Protein AF-A0AA36NZB8-F1 (afdb_monomer)

Radius of gyration: 14.43 Å; Cα contacts (8 Å, |Δi|>4): 149; chains: 1; bounding box: 43×30×37 Å

Mean predicted aligned error: 7.56 Å

Secondary structure (DSSP, 8-state):
-HHHHHHHHHHHHHHHHHHHHHHHHHHTTGGGSTT-S-GGG-EEEEEEEEEEE-TTS-EEEEEEEEEE-TT--EEEEEEEEE-TTS-EEEEEEEE---

Structure (mmCIF, N/CA/C/O backbone):
data_AF-A0AA36NZB8-F1
#
_entry.id   AF-A0AA36NZB8-F1
#
loop_
_atom_site.group_PDB
_atom_site.id
_atom_site.type_symbol
_atom_site.label_atom_id
_atom_site.label_alt_id
_atom_site.label_comp_id
_atom_site.label_asym_id
_atom_site.label_entity_id
_atom_site.label_seq_id
_atom_site.pdbx_PDB_ins_code
_atom_site.Cartn_x
_atom_site.Cartn_y
_atom_site.Cartn_z
_atom_site.occupancy
_atom_site.B_iso_o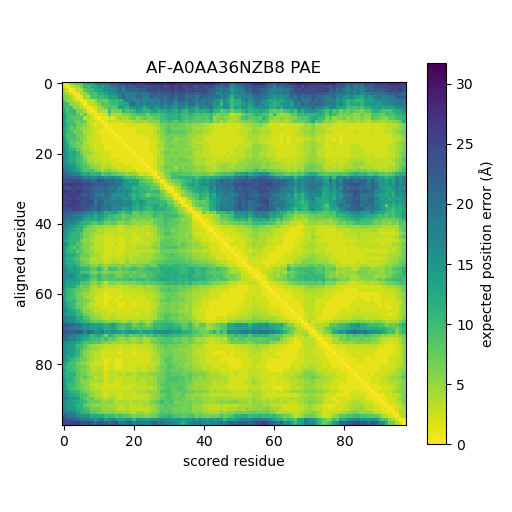r_equiv
_atom_site.auth_seq_id
_atom_site.auth_comp_id
_atom_site.auth_asym_id
_atom_site.auth_atom_id
_atom_site.pdbx_PDB_model_num
ATOM 1 N N . MET A 1 1 ? 20.894 -15.618 -4.833 1.00 48.56 1 MET A N 1
ATOM 2 C CA . MET A 1 1 ? 21.101 -14.173 -4.579 1.00 48.56 1 MET A CA 1
ATOM 3 C C . MET A 1 1 ? 19.887 -13.321 -4.969 1.00 48.56 1 MET A C 1
ATOM 5 O O . MET A 1 1 ? 19.657 -12.341 -4.288 1.00 48.56 1 MET A O 1
ATOM 9 N N . HIS A 1 2 ? 19.066 -13.727 -5.954 1.00 46.34 2 HIS A N 1
ATOM 10 C CA . HIS A 1 2 ? 17.844 -13.006 -6.368 1.00 46.34 2 HIS A CA 1
ATOM 11 C C . HIS A 1 2 ? 16.715 -12.910 -5.321 1.00 46.34 2 HIS A C 1
ATOM 13 O O . HIS A 1 2 ? 16.080 -11.868 -5.236 1.00 46.34 2 HIS A O 1
ATOM 19 N N . ALA A 1 3 ? 16.481 -13.948 -4.506 1.00 50.56 3 ALA A N 1
ATOM 20 C CA . ALA A 1 3 ? 15.384 -13.943 -3.525 1.00 50.56 3 ALA A CA 1
ATOM 21 C C . ALA A 1 3 ? 15.527 -12.826 -2.469 1.00 50.56 3 ALA A C 1
ATOM 23 O O . ALA A 1 3 ? 14.612 -12.041 -2.276 1.00 50.56 3 ALA A O 1
ATOM 24 N N . LYS A 1 4 ? 16.732 -12.658 -1.897 1.00 51.16 4 LYS A N 1
ATOM 25 C CA . LYS A 1 4 ? 17.021 -11.596 -0.913 1.00 51.16 4 LYS A CA 1
ATOM 26 C C . LYS A 1 4 ? 16.823 -10.175 -1.452 1.00 51.16 4 LYS A C 1
ATOM 28 O O . LYS A 1 4 ? 16.545 -9.269 -0.676 1.00 51.16 4 LYS A O 1
ATOM 33 N N . THR A 1 5 ? 17.026 -9.962 -2.753 1.00 58.62 5 THR A N 1
ATOM 34 C CA . THR A 1 5 ? 16.857 -8.642 -3.374 1.00 58.62 5 THR A CA 1
ATOM 35 C C . THR A 1 5 ? 15.378 -8.316 -3.560 1.00 58.62 5 THR A C 1
ATOM 37 O O . THR A 1 5 ? 14.976 -7.205 -3.242 1.00 58.62 5 THR A O 1
ATOM 40 N N . LEU A 1 6 ? 14.571 -9.293 -3.989 1.00 58.75 6 LEU A N 1
ATOM 41 C CA . LEU A 1 6 ? 13.112 -9.167 -4.099 1.00 58.75 6 LEU A CA 1
ATOM 42 C C . LEU A 1 6 ? 12.446 -8.943 -2.735 1.00 58.75 6 LEU A C 1
ATOM 44 O O . LEU A 1 6 ? 11.612 -8.050 -2.613 1.00 58.75 6 LEU A O 1
ATOM 48 N N . ASP A 1 7 ? 12.871 -9.682 -1.706 1.00 61.75 7 ASP A N 1
ATOM 49 C CA . ASP A 1 7 ? 12.339 -9.538 -0.344 1.00 61.75 7 ASP A CA 1
ATOM 50 C C . ASP A 1 7 ? 12.588 -8.126 0.221 1.00 61.75 7 ASP A C 1
ATOM 52 O O . ASP A 1 7 ? 11.693 -7.513 0.803 1.00 61.75 7 ASP A O 1
ATOM 56 N N . ASN A 1 8 ? 13.782 -7.564 -0.007 1.00 67.69 8 ASN A N 1
ATOM 57 C CA . ASN A 1 8 ? 14.105 -6.194 0.406 1.00 67.69 8 ASN A CA 1
ATOM 58 C C . ASN A 1 8 ? 13.307 -5.138 -0.375 1.00 67.69 8 ASN A C 1
ATOM 60 O O . ASN A 1 8 ? 12.915 -4.118 0.193 1.00 67.69 8 ASN A O 1
ATOM 64 N N . SER A 1 9 ? 13.065 -5.365 -1.668 1.00 69.44 9 SER A N 1
ATOM 65 C CA . SER A 1 9 ? 12.265 -4.463 -2.499 1.00 69.44 9 SER A CA 1
ATOM 66 C C . SER A 1 9 ? 10.809 -4.405 -2.042 1.00 69.44 9 SER A C 1
ATOM 68 O O . SER A 1 9 ? 10.236 -3.321 -1.957 1.00 69.44 9 SER A O 1
ATOM 70 N N . TYR A 1 10 ? 10.220 -5.549 -1.694 1.00 78.12 10 TYR A N 1
ATOM 71 C CA . TYR A 1 10 ? 8.845 -5.621 -1.198 1.00 78.12 10 TYR A CA 1
ATOM 72 C C . TYR A 1 10 ? 8.682 -4.963 0.169 1.00 78.12 10 TYR A C 1
ATOM 74 O O . TYR A 1 10 ? 7.732 -4.206 0.359 1.00 78.12 10 TYR A O 1
ATOM 82 N N . LEU A 1 11 ? 9.654 -5.140 1.068 1.00 78.31 11 LEU A N 1
ATOM 83 C CA . LEU A 1 11 ? 9.663 -4.443 2.355 1.00 78.31 11 LEU A CA 1
ATOM 84 C C . LEU A 1 11 ? 9.695 -2.913 2.178 1.00 78.31 11 LEU A C 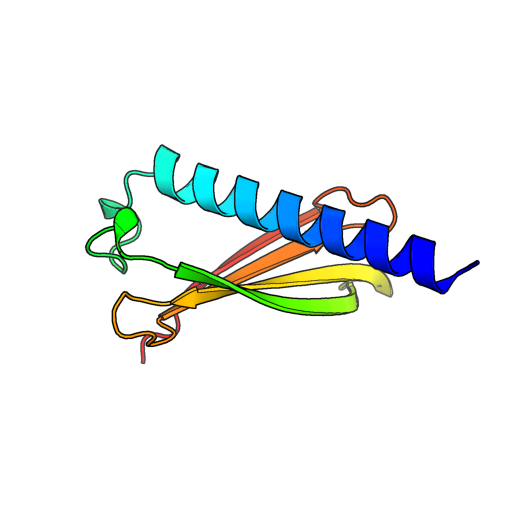1
ATOM 86 O O . LEU A 1 11 ? 9.000 -2.184 2.882 1.00 78.31 11 LEU A O 1
ATOM 90 N N . ASN A 1 12 ? 10.479 -2.409 1.220 1.00 85.31 12 ASN A N 1
ATOM 91 C CA . ASN A 1 12 ? 10.535 -0.975 0.930 1.00 85.31 12 ASN A CA 1
ATOM 92 C C . ASN A 1 12 ? 9.211 -0.447 0.363 1.00 85.31 12 ASN A C 1
ATOM 94 O O . ASN A 1 12 ? 8.735 0.597 0.805 1.00 85.31 12 ASN A O 1
ATOM 98 N N . ILE A 1 13 ? 8.608 -1.168 -0.584 1.00 90.00 13 ILE A N 1
ATOM 99 C CA . ILE A 1 13 ? 7.327 -0.800 -1.202 1.00 90.00 13 ILE A CA 1
ATOM 100 C C . ILE A 1 13 ? 6.206 -0.735 -0.157 1.00 90.00 13 ILE A C 1
ATOM 102 O O . ILE A 1 13 ? 5.478 0.256 -0.100 1.00 90.00 13 ILE A O 1
ATOM 106 N N . GLU A 1 14 ? 6.095 -1.753 0.700 1.00 90.88 14 GLU A N 1
ATOM 107 C CA . GLU A 1 14 ? 5.111 -1.788 1.787 1.00 90.88 14 GLU A CA 1
ATOM 108 C C . GLU A 1 14 ? 5.285 -0.595 2.735 1.00 90.88 14 GLU A C 1
ATOM 110 O O . GLU A 1 14 ? 4.329 0.142 2.986 1.00 90.88 14 GLU A O 1
ATOM 115 N N . ASN A 1 15 ? 6.511 -0.361 3.214 1.00 90.56 15 ASN A N 1
ATOM 116 C CA . ASN A 1 15 ? 6.803 0.725 4.148 1.00 90.56 15 ASN A CA 1
ATOM 117 C C . ASN A 1 15 ? 6.466 2.099 3.557 1.00 90.56 15 ASN A C 1
ATOM 119 O O . ASN A 1 15 ? 5.841 2.917 4.232 1.00 90.56 15 ASN A O 1
ATOM 123 N N . ILE A 1 16 ? 6.833 2.352 2.296 1.00 91.81 16 ILE A N 1
ATOM 124 C CA . ILE A 1 16 ? 6.521 3.620 1.621 1.00 91.81 16 ILE A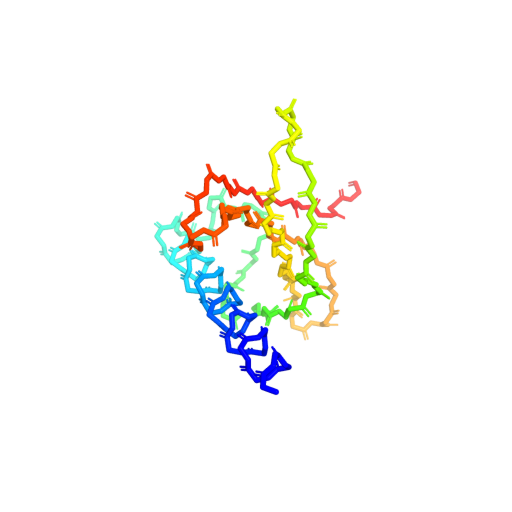 CA 1
ATOM 125 C C . ILE A 1 16 ? 5.002 3.812 1.512 1.00 91.81 16 ILE A C 1
ATOM 127 O O . ILE A 1 16 ? 4.496 4.893 1.825 1.00 91.81 16 ILE A O 1
ATOM 131 N N . SER A 1 17 ? 4.266 2.771 1.109 1.00 91.69 17 SER A N 1
ATOM 132 C CA . SER A 1 17 ? 2.803 2.820 1.016 1.00 91.69 17 SER A CA 1
ATOM 133 C C . SER A 1 17 ? 2.143 3.099 2.365 1.00 91.69 17 SER A C 1
ATOM 135 O O . SER A 1 17 ? 1.266 3.960 2.441 1.00 91.69 17 SER A O 1
ATOM 137 N N . ILE A 1 18 ? 2.567 2.417 3.434 1.00 89.69 18 ILE A N 1
ATOM 138 C CA . ILE A 1 18 ? 2.001 2.587 4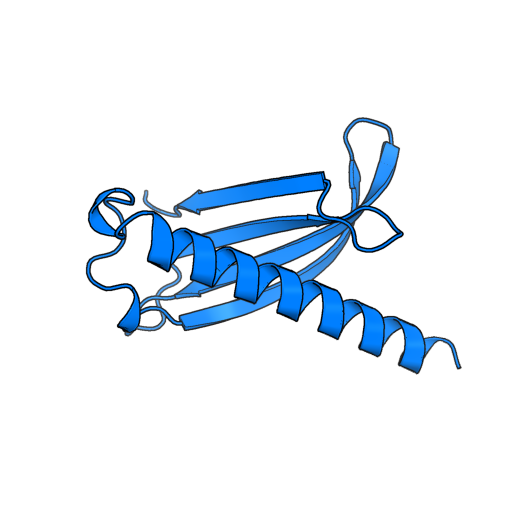.780 1.00 89.69 18 ILE A CA 1
ATOM 139 C C . ILE A 1 18 ? 2.289 3.986 5.332 1.00 89.69 18 ILE A C 1
ATOM 141 O O . ILE A 1 18 ? 1.387 4.627 5.870 1.00 89.69 18 ILE A O 1
ATOM 145 N N . GLU A 1 19 ? 3.518 4.485 5.201 1.00 89.56 19 GLU A N 1
ATOM 146 C CA . GLU A 1 19 ? 3.876 5.818 5.699 1.00 89.56 19 GLU A CA 1
ATOM 147 C C . GLU A 1 19 ? 3.115 6.922 4.958 1.00 89.56 19 GLU A C 1
ATOM 149 O O . GLU A 1 19 ? 2.596 7.849 5.588 1.00 89.56 19 GLU A O 1
ATOM 154 N N . LYS A 1 20 ? 2.955 6.796 3.633 1.00 88.25 20 LYS A N 1
ATOM 155 C CA . LYS A 1 20 ? 2.134 7.736 2.859 1.00 88.25 20 LYS A CA 1
ATOM 156 C C . LYS A 1 20 ? 0.667 7.682 3.277 1.00 88.25 20 LYS A C 1
ATOM 158 O O . LYS A 1 20 ? 0.056 8.733 3.454 1.00 88.25 20 LYS A O 1
ATOM 163 N N . LEU A 1 21 ? 0.126 6.485 3.499 1.00 87.38 21 LEU A N 1
ATOM 164 C CA . LEU A 1 21 ? -1.243 6.307 3.970 1.00 87.38 21 LEU A CA 1
ATOM 165 C C . LEU A 1 21 ? -1.460 6.978 5.331 1.00 87.38 21 LEU A C 1
ATOM 167 O O . LEU A 1 21 ? -2.361 7.800 5.469 1.00 87.38 21 LEU A O 1
ATOM 171 N N . LYS A 1 22 ? -0.594 6.719 6.316 1.00 84.50 22 LYS A N 1
ATOM 172 C CA . LYS A 1 22 ? -0.654 7.385 7.629 1.00 84.50 22 LYS A CA 1
ATOM 173 C C . LYS A 1 22 ? -0.604 8.905 7.500 1.00 84.50 22 LYS A C 1
ATOM 175 O O . LYS A 1 22 ? -1.372 9.599 8.161 1.00 84.50 22 LYS A O 1
ATOM 180 N N . LYS A 1 23 ? 0.278 9.427 6.641 1.00 85.06 23 LYS A N 1
ATOM 181 C CA . LYS A 1 23 ? 0.388 10.866 6.387 1.00 85.06 23 LYS A CA 1
ATOM 182 C C . LYS A 1 23 ? -0.920 11.439 5.834 1.00 85.06 23 LYS A C 1
ATOM 184 O O . LYS A 1 23 ? -1.401 12.429 6.374 1.00 85.06 23 LYS A O 1
ATOM 189 N N . LEU A 1 24 ? -1.531 10.783 4.844 1.00 81.38 24 LEU A N 1
ATOM 190 C CA . LEU A 1 24 ? -2.827 11.186 4.284 1.00 81.38 24 LEU A CA 1
ATOM 191 C C . LEU A 1 24 ? -3.924 11.249 5.353 1.00 81.38 24 LEU A C 1
ATOM 193 O O . LEU A 1 24 ? -4.692 12.208 5.380 1.00 81.38 24 LEU A O 1
ATOM 197 N N . PHE A 1 25 ? -3.990 10.261 6.245 1.00 78.00 25 PHE A N 1
ATOM 198 C CA . PHE A 1 25 ? -4.980 10.232 7.325 1.00 78.00 25 PHE A CA 1
ATOM 199 C C . PHE A 1 25 ? -4.738 11.296 8.404 1.00 78.00 25 PHE A C 1
ATOM 201 O O . PHE A 1 25 ? -5.697 11.870 8.920 1.00 78.00 25 PHE A O 1
ATOM 208 N N . ASN A 1 26 ? -3.474 11.584 8.719 1.00 76.44 26 ASN A N 1
ATOM 209 C CA . ASN A 1 26 ? -3.102 12.604 9.698 1.00 76.44 26 ASN A CA 1
ATOM 210 C C . ASN A 1 26 ? -3.309 14.032 9.171 1.00 76.44 26 ASN A C 1
ATOM 212 O O . ASN A 1 26 ? -3.734 14.902 9.925 1.00 76.44 26 ASN A O 1
ATOM 216 N N . GLU A 1 27 ? -3.005 14.293 7.896 1.00 75.19 27 GLU A N 1
ATOM 217 C CA . GLU A 1 27 ? -3.100 15.635 7.302 1.00 75.19 27 GLU A CA 1
ATOM 218 C C . GLU A 1 27 ? -4.535 16.033 6.955 1.00 75.19 27 GLU A C 1
ATOM 220 O O . GLU A 1 27 ? -4.890 17.204 7.074 1.00 75.19 27 GLU A O 1
ATOM 225 N N . ASN A 1 28 ? -5.378 15.082 6.544 1.00 62.91 28 ASN A N 1
ATOM 226 C CA . ASN A 1 28 ? -6.713 15.419 6.054 1.00 62.91 28 ASN A CA 1
ATOM 227 C C . ASN A 1 28 ? -7.751 15.679 7.148 1.00 62.91 28 ASN A C 1
ATOM 229 O O . ASN A 1 28 ? -8.849 16.084 6.774 1.00 62.91 28 ASN A O 1
ATOM 233 N N . ASN A 1 29 ? -7.425 15.495 8.442 1.00 53.75 29 ASN A N 1
ATOM 234 C CA . ASN A 1 29 ? -8.391 15.315 9.538 1.00 53.75 29 ASN A CA 1
ATOM 235 C C . ASN A 1 29 ? -9.468 14.326 9.086 1.00 53.75 29 ASN A C 1
ATOM 237 O O . ASN A 1 29 ? -10.403 14.732 8.411 1.00 53.75 29 ASN A O 1
ATOM 241 N N . ALA A 1 30 ? -9.350 13.043 9.429 1.00 52.06 30 ALA A N 1
ATOM 242 C CA . ALA A 1 30 ? -10.206 11.972 8.898 1.00 52.06 30 ALA A CA 1
ATOM 243 C C . ALA A 1 30 ? -11.725 12.233 8.857 1.00 52.06 30 ALA A C 1
ATOM 245 O O . ALA A 1 30 ? -12.403 11.560 8.107 1.00 52.06 30 ALA A O 1
ATOM 246 N N . HIS A 1 31 ? -12.248 13.250 9.539 1.00 48.22 31 HIS A N 1
ATOM 247 C CA . HIS A 1 31 ? -13.543 13.873 9.251 1.00 48.22 31 HIS A CA 1
ATOM 248 C C . HIS A 1 31 ? -13.822 14.239 7.776 1.00 48.22 31 HIS A C 1
ATOM 250 O O . HIS A 1 31 ? -14.979 14.219 7.390 1.00 48.22 31 HIS A O 1
ATOM 256 N N . ASN A 1 32 ? -12.825 14.563 6.940 1.00 48.91 32 ASN A N 1
ATOM 257 C CA . ASN A 1 32 ? -13.037 14.781 5.493 1.00 48.91 32 ASN A CA 1
ATOM 258 C C . ASN A 1 32 ? -13.163 13.470 4.702 1.00 48.91 32 ASN A C 1
ATOM 260 O O . ASN A 1 32 ? -13.639 13.455 3.568 1.00 48.91 32 ASN A O 1
ATOM 264 N N . LEU A 1 33 ? -12.703 12.369 5.290 1.00 56.47 33 LEU A N 1
ATOM 265 C CA . LEU A 1 33 ? -12.970 11.023 4.827 1.00 56.47 33 LEU A CA 1
ATOM 266 C C . LEU A 1 33 ? -14.138 10.529 5.683 1.00 56.47 33 LEU A C 1
ATOM 268 O O . LEU A 1 33 ? -13.898 9.787 6.630 1.00 56.47 33 LEU A O 1
ATOM 272 N N . ASP A 1 34 ? -15.372 10.941 5.348 1.00 54.25 34 ASP A N 1
ATOM 273 C CA . ASP A 1 34 ? -16.684 10.634 5.992 1.00 54.25 34 ASP A CA 1
ATOM 274 C C . ASP A 1 34 ? -16.936 9.145 6.367 1.00 54.25 34 ASP A C 1
ATOM 276 O O . ASP A 1 34 ? -18.004 8.749 6.819 1.00 54.25 34 ASP A O 1
ATOM 280 N N . ILE A 1 35 ? -15.948 8.291 6.142 1.00 55.03 35 ILE A N 1
ATOM 281 C CA . ILE A 1 35 ? -15.935 6.843 6.182 1.00 55.03 35 ILE A CA 1
ATOM 282 C C . ILE A 1 35 ? -15.270 6.318 7.472 1.00 55.03 35 ILE A C 1
ATOM 284 O O . ILE A 1 35 ? -15.421 5.139 7.790 1.00 55.03 35 ILE A O 1
ATOM 288 N N . PHE A 1 36 ? -14.524 7.144 8.224 1.00 60.66 36 PHE A N 1
ATOM 289 C CA . PHE A 1 36 ? -13.745 6.678 9.382 1.00 60.66 36 PHE A CA 1
ATOM 290 C C . PHE A 1 36 ? -14.019 7.480 10.660 1.00 60.66 36 PHE A C 1
ATOM 292 O O . PHE A 1 36 ? -13.587 8.620 10.797 1.00 60.66 36 PHE A O 1
ATOM 299 N N . GLU A 1 37 ? -14.689 6.848 11.629 1.00 56.62 37 GLU A N 1
ATOM 300 C CA . GLU A 1 37 ? -15.054 7.472 12.912 1.00 56.62 37 GLU A CA 1
ATOM 301 C C . GLU A 1 37 ? -13.849 7.740 13.844 1.00 56.62 37 GLU A C 1
ATOM 303 O O . GLU A 1 37 ? -13.915 8.645 14.672 1.00 56.62 37 GLU A O 1
ATOM 308 N N . ASP A 1 38 ? -12.730 7.015 13.691 1.00 69.81 38 ASP A N 1
ATOM 309 C CA . ASP A 1 38 ? -11.461 7.270 14.398 1.00 69.81 38 ASP A CA 1
ATOM 310 C C . ASP A 1 38 ? -10.278 6.596 13.676 1.00 69.81 38 ASP A C 1
ATOM 312 O O . ASP A 1 38 ? -10.233 5.371 13.554 1.00 69.81 38 ASP A O 1
ATOM 316 N N . VAL A 1 39 ? -9.283 7.372 13.228 1.00 66.31 39 VAL A N 1
ATOM 317 C CA . VAL A 1 39 ? -8.058 6.852 12.578 1.00 66.31 39 VAL A CA 1
ATOM 318 C C . VAL A 1 39 ? -7.275 5.925 13.499 1.00 66.31 39 VAL A C 1
ATOM 320 O O . VAL A 1 39 ? -6.691 4.949 13.032 1.00 66.31 39 VAL A O 1
ATOM 323 N N . ASN A 1 40 ? -7.273 6.196 14.806 1.00 72.38 40 ASN A N 1
ATOM 324 C CA . ASN A 1 40 ? -6.534 5.385 15.779 1.00 72.38 40 ASN A CA 1
ATOM 325 C C . ASN A 1 40 ? -7.137 3.987 15.942 1.00 72.38 40 ASN A C 1
ATOM 327 O O . ASN A 1 40 ? -6.496 3.086 16.477 1.00 72.38 40 ASN A O 1
ATOM 331 N N . SER A 1 41 ? -8.368 3.811 15.470 1.00 76.62 41 SER A N 1
ATOM 332 C CA . SER A 1 41 ? -9.094 2.550 15.476 1.00 76.62 41 SER A CA 1
ATOM 333 C C . SER A 1 41 ? -8.833 1.705 14.215 1.00 76.62 41 SER A C 1
ATOM 335 O O . SER A 1 41 ? -9.320 0.576 14.112 1.00 76.62 41 SER A O 1
ATOM 337 N N . LEU A 1 42 ? -8.058 2.238 13.259 1.00 81.69 42 LEU A N 1
ATOM 338 C CA . LEU A 1 42 ? -7.747 1.586 11.992 1.00 81.69 42 LEU A CA 1
ATOM 339 C C . LEU A 1 42 ? -6.497 0.720 12.082 1.00 81.69 42 LEU A C 1
ATOM 341 O O . LEU A 1 42 ? -5.473 1.099 12.652 1.00 81.69 42 LEU A O 1
ATOM 345 N N . VAL A 1 43 ? -6.565 -0.433 11.426 1.00 86.75 43 VAL A N 1
ATOM 346 C CA . VAL A 1 43 ? -5.427 -1.327 11.228 1.00 86.75 43 VAL A CA 1
ATOM 347 C C . VAL A 1 43 ? -5.104 -1.384 9.740 1.00 86.75 43 VAL A C 1
ATOM 349 O O . VAL A 1 43 ? -5.962 -1.702 8.917 1.00 86.75 43 VAL A O 1
ATOM 352 N N . PHE A 1 44 ? -3.848 -1.095 9.402 1.00 88.56 44 PHE A N 1
ATOM 353 C CA . PHE A 1 44 ? -3.320 -1.207 8.044 1.00 88.56 44 PHE A CA 1
ATOM 354 C C . PHE A 1 44 ? -2.634 -2.557 7.874 1.00 88.56 44 PHE A C 1
ATOM 356 O O . PHE A 1 44 ? -1.732 -2.896 8.642 1.00 88.56 44 PHE A O 1
ATOM 363 N N . LYS A 1 45 ? -3.053 -3.329 6.874 1.00 90.56 45 LYS A N 1
ATOM 364 C CA . LYS A 1 45 ? -2.504 -4.658 6.605 1.00 90.56 45 LYS A CA 1
ATOM 365 C C . LYS A 1 45 ? -2.129 -4.786 5.140 1.00 90.56 45 LYS A C 1
ATOM 367 O O . LYS A 1 45 ? -2.953 -4.510 4.275 1.00 90.56 45 LYS A O 1
ATOM 372 N N . LEU A 1 46 ? -0.915 -5.248 4.855 1.00 92.25 46 LEU A N 1
ATOM 373 C CA . LEU A 1 46 ? -0.541 -5.596 3.491 1.00 92.25 46 LEU A CA 1
ATOM 374 C C . LEU A 1 46 ? -1.467 -6.694 2.947 1.00 92.25 46 LEU A C 1
ATOM 376 O O . LEU A 1 46 ? -1.569 -7.775 3.530 1.00 92.25 46 LEU A O 1
ATOM 380 N N . ASP A 1 47 ? -2.133 -6.401 1.831 1.00 93.00 47 ASP A N 1
ATOM 381 C CA . ASP A 1 47 ? -2.917 -7.366 1.058 1.00 93.00 47 ASP A CA 1
ATOM 382 C C . ASP A 1 47 ? -2.023 -8.038 0.016 1.00 93.00 47 ASP A C 1
ATOM 384 O O . ASP A 1 47 ? -1.891 -9.261 -0.012 1.00 93.00 47 ASP A O 1
ATOM 388 N N . SER A 1 48 ? -1.366 -7.241 -0.832 1.00 93.00 48 SER A N 1
ATOM 389 C CA . SER A 1 48 ? -0.487 -7.768 -1.875 1.00 93.00 48 SER A CA 1
ATOM 390 C C . SER A 1 48 ? 0.514 -6.742 -2.403 1.00 93.00 48 SER A C 1
ATOM 392 O O . SER A 1 48 ? 0.256 -5.538 -2.422 1.00 93.00 48 SER A O 1
ATOM 394 N N . ILE A 1 49 ? 1.648 -7.250 -2.891 1.00 93.69 49 ILE A N 1
ATOM 395 C CA . ILE A 1 49 ? 2.539 -6.548 -3.819 1.00 93.69 49 ILE A CA 1
ATOM 396 C C . ILE A 1 49 ? 2.610 -7.404 -5.073 1.00 93.69 49 ILE A C 1
ATOM 398 O O . ILE A 1 49 ? 2.938 -8.589 -5.008 1.00 93.69 49 ILE A O 1
ATOM 402 N N . SER A 1 50 ? 2.267 -6.819 -6.212 1.00 93.06 50 SER A N 1
ATOM 403 C CA . SER A 1 50 ? 2.241 -7.520 -7.492 1.00 93.06 50 SER A CA 1
ATOM 404 C C . SER A 1 50 ? 2.926 -6.706 -8.574 1.00 93.06 50 SER A C 1
ATOM 406 O O . SER A 1 50 ? 2.958 -5.479 -8.526 1.00 93.06 50 SER A O 1
ATOM 408 N N . LEU A 1 51 ? 3.490 -7.408 -9.547 1.00 93.38 51 LEU A N 1
ATOM 409 C CA . LEU A 1 51 ? 4.011 -6.815 -10.765 1.00 93.38 51 LEU A CA 1
ATOM 410 C C . LEU A 1 51 ? 2.868 -6.762 -11.786 1.00 93.38 51 LEU A C 1
ATOM 412 O O . LEU A 1 51 ? 2.195 -7.771 -12.001 1.00 93.38 51 LEU A O 1
ATOM 416 N N . ALA A 1 52 ? 2.642 -5.609 -12.399 1.00 92.12 52 ALA A N 1
ATOM 417 C CA . ALA A 1 52 ? 1.603 -5.407 -13.403 1.00 92.12 52 ALA A CA 1
ATOM 418 C C . ALA A 1 52 ? 2.133 -4.546 -14.554 1.00 92.12 52 ALA A C 1
ATOM 420 O O . ALA A 1 52 ? 3.216 -3.972 -14.462 1.00 92.12 52 ALA A O 1
ATOM 421 N N . THR A 1 53 ? 1.364 -4.448 -15.632 1.00 91.75 53 THR A N 1
ATOM 422 C CA . THR A 1 53 ? 1.568 -3.447 -16.683 1.00 91.75 53 THR A CA 1
ATOM 423 C C . THR A 1 53 ? 0.556 -2.323 -16.511 1.00 91.75 53 THR A C 1
ATOM 425 O O . THR A 1 53 ? -0.624 -2.591 -16.267 1.00 91.75 53 THR A O 1
ATOM 428 N N . ASP A 1 54 ? 1.007 -1.077 -16.611 1.00 84.19 54 ASP A N 1
ATOM 429 C CA . ASP A 1 54 ? 0.124 0.089 -16.612 1.00 84.19 54 ASP A CA 1
ATOM 430 C C . ASP A 1 54 ? -0.596 0.271 -17.968 1.00 84.19 54 ASP A C 1
ATOM 432 O O . ASP A 1 54 ? -0.525 -0.582 -18.857 1.00 84.19 54 ASP A O 1
ATOM 436 N N . LEU A 1 55 ? -1.315 1.389 -18.129 1.00 81.62 55 LEU A N 1
ATOM 437 C CA . LEU A 1 55 ? -2.051 1.719 -19.360 1.00 81.62 55 LEU A CA 1
ATOM 438 C C . LEU A 1 55 ? -1.146 1.931 -20.589 1.00 81.62 55 LEU A C 1
ATOM 440 O O . LEU A 1 55 ? -1.651 1.944 -21.709 1.00 81.62 55 LEU A O 1
ATOM 444 N N . TYR A 1 56 ? 0.161 2.098 -20.389 1.00 87.00 56 TYR A N 1
ATOM 445 C CA . TYR A 1 56 ? 1.164 2.291 -21.434 1.00 87.00 56 TYR A CA 1
ATOM 446 C C . TYR A 1 56 ? 2.033 1.042 -21.637 1.00 87.00 56 TYR A C 1
ATOM 448 O O . TYR A 1 56 ? 3.105 1.133 -22.233 1.00 87.00 56 TYR A O 1
ATOM 456 N N . GLU A 1 57 ? 1.581 -0.115 -21.142 1.00 87.12 57 GLU A N 1
ATOM 457 C CA . GLU A 1 57 ? 2.300 -1.396 -21.186 1.00 87.12 57 GLU A CA 1
ATOM 458 C C . GLU A 1 57 ? 3.655 -1.371 -20.453 1.00 87.12 57 GLU A C 1
ATOM 460 O O . GLU A 1 57 ? 4.512 -2.232 -20.664 1.00 87.12 57 GLU A O 1
ATOM 465 N N . VAL A 1 58 ? 3.856 -0.410 -19.546 1.00 90.88 58 VAL A N 1
ATOM 466 C CA . VAL A 1 58 ? 5.083 -0.283 -18.757 1.00 90.88 58 VAL A CA 1
ATOM 467 C C . VAL A 1 58 ? 4.953 -1.102 -17.480 1.00 90.88 58 VAL A C 1
A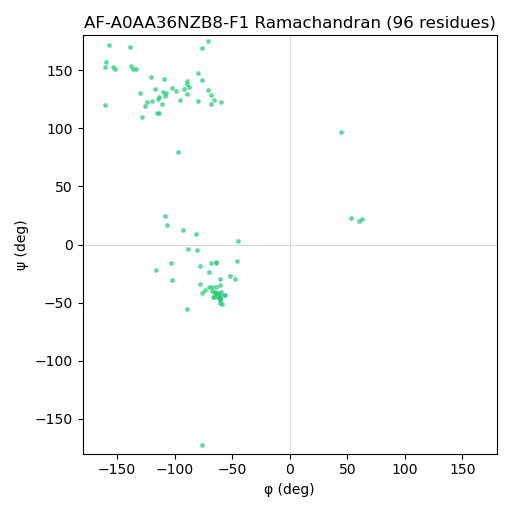TOM 469 O O . VAL A 1 58 ? 3.918 -1.109 -16.813 1.00 90.88 58 VAL A O 1
ATOM 472 N N . LEU A 1 59 ? 6.031 -1.801 -17.130 1.00 93.50 59 LEU A N 1
ATOM 473 C CA . LEU A 1 59 ? 6.098 -2.622 -15.929 1.00 93.50 59 LEU A CA 1
ATOM 474 C C . LEU A 1 59 ? 6.090 -1.755 -14.661 1.00 93.50 59 LEU A C 1
ATOM 476 O O . LEU A 1 59 ? 6.906 -0.841 -14.519 1.00 93.50 59 LEU A O 1
ATOM 480 N N . VAL A 1 60 ? 5.1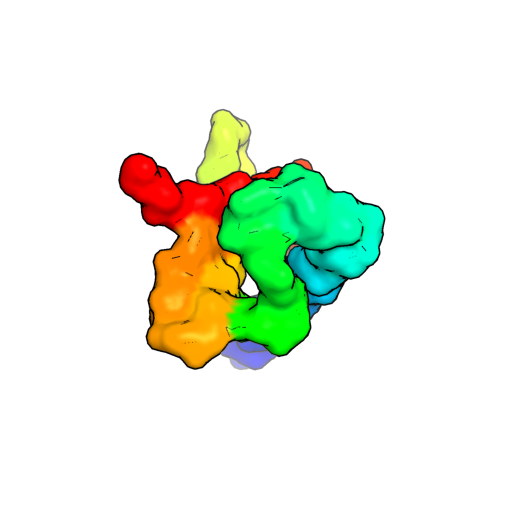96 -2.074 -13.731 1.00 94.12 60 VAL A N 1
ATOM 481 C CA . VAL A 1 60 ? 4.994 -1.349 -12.472 1.00 94.12 60 VAL A CA 1
ATOM 482 C C . VAL A 1 60 ? 4.800 -2.313 -11.307 1.00 94.12 6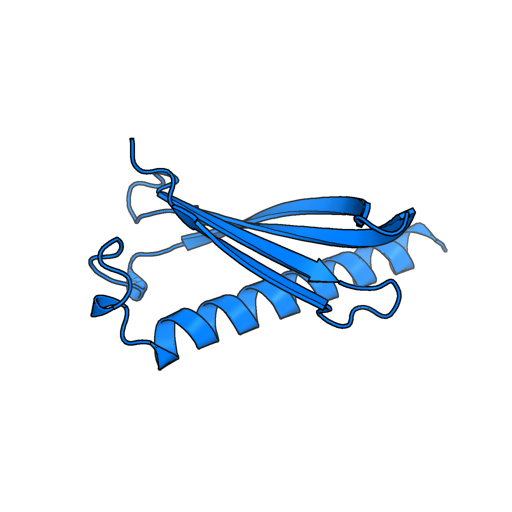0 VAL A C 1
ATOM 484 O O . VAL A 1 60 ? 4.302 -3.430 -11.476 1.00 94.12 60 VAL A O 1
ATOM 487 N N . TYR A 1 61 ? 5.145 -1.865 -10.102 1.00 94.75 61 TYR A N 1
ATOM 488 C CA . TYR A 1 61 ? 4.728 -2.534 -8.873 1.00 94.75 61 TYR A CA 1
ATOM 489 C C . TYR A 1 61 ? 3.421 -1.930 -8.374 1.00 94.75 61 TYR A C 1
ATOM 491 O O . TYR A 1 61 ? 3.274 -0.714 -8.278 1.00 94.75 61 TYR A O 1
ATOM 499 N N . VAL A 1 62 ? 2.481 -2.787 -8.006 1.00 94.25 62 VAL A N 1
ATOM 500 C CA . VAL A 1 62 ? 1.212 -2.413 -7.393 1.00 94.25 62 VAL A CA 1
ATOM 501 C C . VAL A 1 62 ? 1.202 -2.941 -5.969 1.00 94.25 62 VAL A C 1
ATOM 503 O O . VAL A 1 62 ? 1.173 -4.153 -5.756 1.00 94.25 62 VAL A O 1
ATOM 506 N N . CYS A 1 63 ? 1.212 -2.023 -5.010 1.00 95.50 63 CYS A N 1
ATOM 507 C CA . CYS A 1 63 ? 1.050 -2.304 -3.592 1.00 95.50 63 CYS A CA 1
ATOM 508 C C . CYS A 1 63 ? -0.396 -2.041 -3.188 1.00 95.50 63 CYS A C 1
ATOM 510 O O . CYS A 1 63 ? -0.952 -0.989 -3.516 1.00 95.50 63 CYS A O 1
ATOM 512 N N . LYS A 1 64 ? -1.001 -2.981 -2.468 1.00 95.38 64 LYS A N 1
ATOM 513 C CA . LYS A 1 64 ? -2.339 -2.836 -1.906 1.00 95.38 64 LYS A CA 1
ATOM 514 C C . LYS A 1 64 ? -2.295 -3.061 -0.403 1.00 95.38 64 LYS A C 1
ATOM 516 O O . LYS A 1 64 ? -1.875 -4.119 0.063 1.00 95.38 64 LYS A O 1
ATOM 521 N N . ILE A 1 65 ? -2.756 -2.059 0.336 1.00 94.06 65 ILE A N 1
ATOM 522 C CA . ILE A 1 65 ? -2.895 -2.073 1.789 1.00 94.06 65 ILE A CA 1
ATOM 523 C C . ILE A 1 65 ? -4.383 -2.070 2.118 1.00 94.06 65 ILE A C 1
ATOM 525 O O . ILE A 1 65 ? -5.113 -1.151 1.747 1.00 94.06 65 ILE A O 1
ATOM 529 N N . ASP A 1 66 ? -4.833 -3.094 2.822 1.00 91.94 66 ASP A N 1
ATOM 530 C CA . ASP A 1 66 ? -6.172 -3.148 3.382 1.00 91.94 66 ASP A CA 1
ATOM 531 C C . ASP A 1 66 ? -6.273 -2.260 4.619 1.00 91.94 66 ASP A C 1
ATOM 533 O O . ASP A 1 66 ? -5.355 -2.192 5.442 1.00 91.94 66 ASP A O 1
ATOM 537 N N . ILE A 1 67 ? -7.421 -1.598 4.750 1.00 89.38 67 ILE A N 1
ATOM 538 C CA . ILE A 1 67 ? -7.753 -0.737 5.880 1.00 89.38 67 ILE A CA 1
ATOM 539 C C . ILE A 1 67 ? -8.923 -1.386 6.605 1.00 89.38 67 ILE A C 1
ATOM 541 O O . ILE A 1 67 ? -10.025 -1.529 6.061 1.00 89.38 67 ILE A O 1
ATOM 545 N N . LEU A 1 68 ? -8.647 -1.827 7.824 1.00 86.88 68 LEU A N 1
ATOM 546 C CA . LEU A 1 68 ? -9.567 -2.582 8.659 1.00 86.88 68 LEU A CA 1
ATOM 547 C C . LEU A 1 68 ? -10.032 -1.699 9.817 1.00 86.88 68 LEU A C 1
ATOM 549 O O . LEU A 1 68 ? -9.233 -0.949 10.377 1.00 86.88 68 LEU A O 1
ATOM 553 N N . SER A 1 69 ? -11.302 -1.810 10.199 1.00 82.06 69 SER A N 1
ATOM 554 C CA . SER A 1 69 ? -11.784 -1.2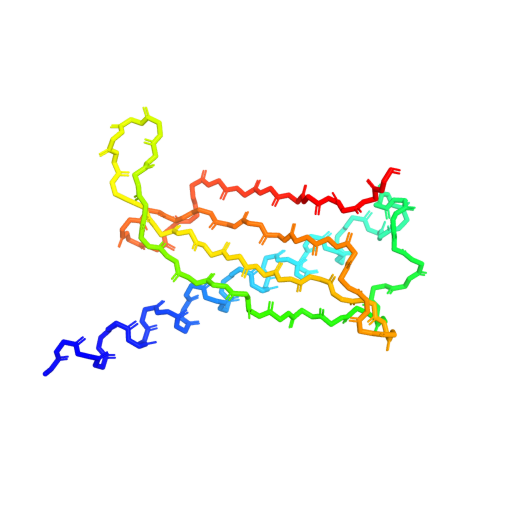53 11.467 1.00 82.06 69 SER A CA 1
ATOM 555 C C . SER A 1 69 ? -11.355 -2.127 12.650 1.00 82.06 69 SER A C 1
ATOM 557 O O . SER A 1 69 ? -10.940 -3.271 12.471 1.00 82.06 69 SER A O 1
ATOM 559 N N . VAL A 1 70 ? -11.535 -1.631 13.874 1.00 73.50 70 VAL A N 1
ATOM 560 C CA . VAL A 1 70 ? -11.297 -2.355 15.144 1.00 73.50 70 VAL A CA 1
ATOM 561 C C . VAL A 1 70 ? -12.001 -3.713 15.224 1.00 73.50 70 VAL A C 1
ATOM 563 O O . VAL A 1 70 ? -11.526 -4.622 15.900 1.00 73.50 70 VAL A O 1
ATOM 566 N N . HIS A 1 71 ? -13.113 -3.882 14.505 1.00 74.56 71 HIS A N 1
ATOM 567 C CA . HIS A 1 71 ? -13.826 -5.157 14.392 1.00 74.56 71 HIS A CA 1
ATOM 568 C C . HIS A 1 71 ? -13.202 -6.103 13.345 1.00 74.56 71 HIS A C 1
ATOM 570 O O . HIS A 1 71 ? -13.792 -7.126 13.006 1.00 74.56 71 HIS A O 1
ATOM 576 N N . ASN A 1 72 ? -12.026 -5.759 12.807 1.00 67.25 72 ASN A N 1
ATOM 577 C CA . ASN A 1 72 ? -11.345 -6.387 11.671 1.00 67.25 72 ASN A CA 1
ATOM 578 C C . ASN A 1 72 ? -12.208 -6.503 10.406 1.00 67.25 72 ASN A C 1
ATOM 580 O O . ASN A 1 72 ? -11.935 -7.327 9.531 1.00 67.25 72 ASN A O 1
ATOM 584 N N . LEU A 1 73 ? -13.238 -5.664 10.286 1.00 82.00 73 LEU A N 1
ATOM 585 C CA . LEU A 1 73 ? -14.015 -5.552 9.060 1.00 82.00 73 LEU A CA 1
ATOM 586 C C . LEU A 1 73 ? -13.229 -4.678 8.086 1.00 82.00 73 LEU A C 1
ATOM 588 O O . LEU A 1 73 ? -12.855 -3.551 8.418 1.00 82.00 73 LEU A O 1
ATOM 592 N N . LYS A 1 74 ? -12.954 -5.212 6.895 1.00 82.56 74 LYS A N 1
ATOM 593 C CA . LYS A 1 74 ? -12.333 -4.457 5.808 1.00 82.56 74 LYS A CA 1
ATOM 594 C C . LYS A 1 74 ? -13.323 -3.412 5.312 1.00 82.56 74 LYS A C 1
ATOM 596 O O . LYS A 1 74 ? -14.405 -3.767 4.861 1.00 82.56 74 LYS A O 1
ATOM 601 N N . ILE A 1 75 ? -12.933 -2.147 5.388 1.00 83.88 75 ILE A N 1
ATOM 602 C CA . ILE A 1 75 ? -13.804 -1.010 5.052 1.00 83.88 75 ILE A CA 1
ATOM 603 C C . ILE A 1 75 ? -13.291 -0.215 3.851 1.00 83.88 75 ILE A C 1
ATOM 605 O O . ILE A 1 75 ? -14.061 0.451 3.161 1.00 83.88 75 ILE A O 1
ATOM 609 N N . ALA A 1 76 ? -11.997 -0.327 3.559 1.00 87.94 76 ALA A N 1
ATOM 610 C CA . ALA A 1 76 ? -11.369 0.288 2.404 1.00 87.94 76 ALA A CA 1
ATOM 611 C C . ALA A 1 76 ? -10.082 -0.454 2.023 1.00 87.94 76 ALA A C 1
ATOM 613 O O . ALA A 1 76 ? -9.586 -1.316 2.758 1.00 87.94 76 ALA A O 1
ATOM 614 N N . TYR A 1 77 ? -9.516 -0.094 0.878 1.00 91.31 77 TYR A N 1
ATOM 615 C CA . TYR A 1 77 ? -8.124 -0.381 0.564 1.00 91.31 77 TYR A CA 1
ATOM 616 C C . TYR A 1 77 ? -7.448 0.837 -0.061 1.00 91.31 77 TYR A C 1
ATOM 618 O O . TYR A 1 77 ? -8.066 1.651 -0.747 1.00 91.31 77 TYR A O 1
ATOM 626 N N . TYR A 1 78 ? -6.147 0.930 0.163 1.00 92.50 78 TYR A N 1
ATOM 627 C CA . TYR A 1 78 ? -5.267 1.899 -0.460 1.00 92.50 78 TYR A CA 1
ATOM 628 C C . TYR A 1 78 ? -4.380 1.187 -1.469 1.00 92.50 78 TYR A C 1
ATOM 630 O O . TYR A 1 78 ? -3.747 0.179 -1.143 1.00 92.50 78 TYR A O 1
ATOM 638 N N . LYS A 1 79 ? -4.347 1.688 -2.702 1.00 94.50 79 LYS A N 1
ATOM 639 C CA . LYS A 1 79 ? -3.487 1.162 -3.759 1.00 94.50 79 LYS A CA 1
ATOM 640 C C . LYS A 1 79 ? -2.446 2.209 -4.125 1.00 94.50 79 LYS A C 1
ATOM 642 O O . LYS A 1 79 ? -2.794 3.335 -4.456 1.00 94.50 79 LYS A O 1
ATOM 647 N N . THR A 1 80 ? -1.179 1.816 -4.100 1.00 95.12 80 THR A N 1
ATOM 648 C CA . THR A 1 80 ? -0.047 2.631 -4.554 1.00 95.12 80 THR A CA 1
ATOM 649 C C . THR A 1 80 ? 0.614 1.944 -5.738 1.00 95.12 80 THR A C 1
ATOM 651 O O . THR A 1 80 ? 0.857 0.735 -5.705 1.00 95.12 80 THR A O 1
ATOM 654 N N . ILE A 1 81 ? 0.908 2.707 -6.782 1.00 94.56 81 ILE A N 1
ATOM 655 C CA . ILE A 1 81 ? 1.592 2.237 -7.980 1.00 94.56 81 ILE A CA 1
ATOM 656 C C . ILE A 1 81 ? 2.989 2.846 -8.003 1.00 94.56 81 ILE A C 1
ATOM 658 O O . ILE A 1 81 ? 3.159 4.054 -7.827 1.00 94.56 81 ILE A O 1
ATOM 662 N N . PHE A 1 82 ? 3.987 2.003 -8.238 1.00 94.62 82 PHE A N 1
ATOM 663 C CA . PHE A 1 82 ? 5.386 2.384 -8.311 1.00 94.62 82 PHE A CA 1
ATOM 664 C C . PHE A 1 82 ? 5.970 2.025 -9.669 1.00 94.62 82 PHE A C 1
ATOM 666 O O . PHE A 1 82 ? 5.669 0.966 -10.224 1.00 94.62 82 PHE A O 1
ATOM 673 N N . ASN A 1 83 ? 6.873 2.862 -10.168 1.00 92.31 83 ASN A N 1
ATOM 674 C CA . ASN A 1 83 ? 7.747 2.457 -11.261 1.00 92.31 83 ASN A CA 1
ATOM 675 C C . ASN A 1 83 ? 8.792 1.427 -10.783 1.00 92.31 83 ASN A C 1
ATOM 677 O O . ASN A 1 83 ? 8.903 1.116 -9.593 1.00 92.31 83 ASN A O 1
ATOM 681 N N . MET A 1 84 ? 9.588 0.906 -11.717 1.00 89.81 84 MET A N 1
ATOM 682 C CA . MET A 1 84 ? 10.619 -0.097 -11.418 1.00 89.81 84 MET A CA 1
ATOM 683 C C . MET A 1 84 ? 11.747 0.407 -10.502 1.00 89.81 84 MET A C 1
ATOM 685 O O . MET A 1 84 ? 12.446 -0.412 -9.908 1.00 89.81 84 MET A O 1
ATOM 689 N N . ASP A 1 85 ? 11.879 1.726 -10.343 1.00 89.69 85 ASP A N 1
ATOM 690 C CA . ASP A 1 85 ? 12.829 2.384 -9.438 1.00 89.69 85 ASP A CA 1
ATOM 691 C C . ASP A 1 85 ? 12.223 2.680 -8.049 1.00 89.69 85 ASP A C 1
ATOM 693 O O . ASP A 1 85 ? 12.804 3.429 -7.266 1.00 89.69 85 ASP A O 1
ATOM 697 N N . TYR A 1 86 ? 11.052 2.110 -7.733 1.00 89.19 86 TYR A N 1
ATOM 698 C CA . TYR A 1 86 ? 10.320 2.290 -6.469 1.00 89.19 86 TYR A CA 1
ATOM 699 C C . TYR A 1 86 ? 9.850 3.726 -6.196 1.00 89.19 86 TYR A C 1
ATOM 701 O O . TYR A 1 86 ? 9.564 4.084 -5.052 1.00 89.19 86 TYR A O 1
ATOM 709 N N . ASN A 1 87 ? 9.717 4.551 -7.236 1.00 90.31 87 ASN A N 1
ATOM 710 C CA . ASN A 1 87 ? 9.087 5.862 -7.125 1.00 90.31 87 ASN A CA 1
ATOM 711 C C . ASN A 1 87 ? 7.581 5.730 -7.329 1.00 90.31 87 ASN A C 1
ATOM 713 O O . ASN A 1 87 ? 7.140 5.059 -8.263 1.00 90.31 87 ASN A O 1
ATOM 717 N N . ILE A 1 88 ? 6.799 6.395 -6.477 1.00 91.81 88 ILE A N 1
ATOM 718 C CA . ILE A 1 88 ? 5.341 6.440 -6.610 1.00 91.81 88 ILE A CA 1
ATOM 719 C C . ILE A 1 88 ? 4.991 7.202 -7.888 1.00 91.81 88 ILE A C 1
ATOM 721 O O . ILE A 1 88 ? 5.405 8.350 -8.049 1.00 91.81 88 ILE A O 1
ATOM 725 N N . ILE A 1 89 ? 4.216 6.569 -8.764 1.00 93.50 89 ILE A N 1
ATOM 726 C CA . ILE A 1 89 ? 3.674 7.201 -9.971 1.00 93.50 89 ILE A CA 1
ATOM 727 C C . ILE A 1 89 ? 2.206 7.583 -9.805 1.00 93.50 89 ILE A C 1
ATOM 729 O O . ILE A 1 89 ? 1.773 8.564 -10.399 1.00 93.50 89 ILE A O 1
ATOM 733 N N . ASP A 1 90 ? 1.462 6.832 -8.990 1.00 91.81 90 ASP A N 1
ATOM 734 C CA . ASP A 1 90 ? 0.050 7.087 -8.721 1.00 91.81 90 ASP A CA 1
ATOM 735 C C . ASP A 1 90 ? -0.391 6.406 -7.417 1.00 91.81 90 ASP A C 1
ATOM 737 O O . ASP A 1 90 ? 0.216 5.422 -6.976 1.00 91.81 90 ASP A O 1
ATOM 741 N N . ASP A 1 91 ? -1.457 6.906 -6.805 1.00 91.62 91 ASP A N 1
ATOM 742 C CA . ASP A 1 91 ? -2.151 6.247 -5.707 1.00 91.62 91 ASP A CA 1
ATOM 743 C C . ASP A 1 91 ? -3.620 6.640 -5.612 1.00 91.62 91 ASP A C 1
ATOM 745 O O . ASP A 1 91 ? -4.055 7.713 -6.017 1.00 91.62 91 ASP A O 1
ATOM 749 N N . PHE A 1 92 ? -4.412 5.724 -5.066 1.00 87.56 92 PHE A N 1
ATOM 750 C CA . PHE A 1 92 ? -5.822 5.974 -4.849 1.00 87.56 92 PHE A CA 1
ATOM 751 C C . PHE A 1 92 ? -6.361 5.178 -3.674 1.00 87.56 92 PHE A C 1
ATOM 753 O O . PHE A 1 92 ? -5.910 4.080 -3.327 1.00 87.56 92 PHE A O 1
ATOM 760 N N . PHE A 1 93 ? -7.372 5.774 -3.066 1.00 86.31 93 PHE A N 1
ATOM 761 C CA . PHE A 1 93 ? -8.084 5.251 -1.925 1.00 86.31 93 PHE A CA 1
ATOM 762 C C . PHE A 1 93 ? -9.469 4.779 -2.380 1.00 86.31 93 PHE A C 1
ATOM 764 O O . PHE A 1 93 ? -10.172 5.508 -3.079 1.00 86.31 93 PHE A O 1
ATOM 771 N N . VAL A 1 94 ? -9.849 3.555 -2.012 1.00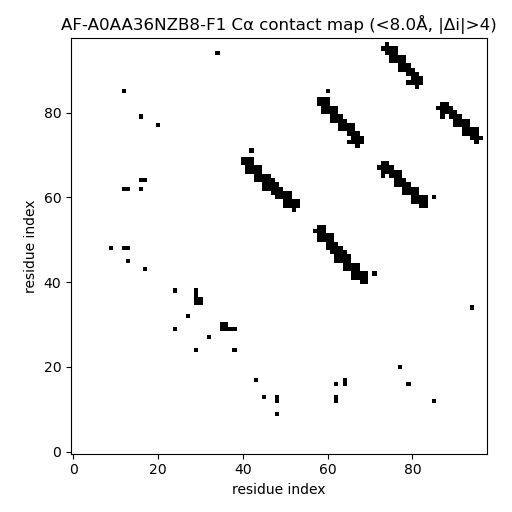 84.62 94 VAL A N 1
ATOM 772 C CA . VAL A 1 94 ? -11.116 2.936 -2.423 1.00 84.62 94 VAL A CA 1
ATOM 773 C C . VAL A 1 94 ? -11.882 2.474 -1.198 1.00 84.62 94 VAL A C 1
ATOM 775 O O . VAL A 1 94 ? -11.413 1.615 -0.451 1.00 84.62 94 VAL A O 1
ATOM 778 N N . THR A 1 95 ? -13.077 3.023 -1.013 1.00 82.19 95 THR A N 1
ATOM 779 C CA . THR A 1 95 ? -14.043 2.562 -0.017 1.00 82.19 95 THR A CA 1
ATOM 780 C C . THR A 1 95 ? -14.789 1.336 -0.517 1.00 82.19 95 THR A C 1
ATOM 782 O O . THR A 1 95 ? -15.032 1.188 -1.712 1.00 82.19 95 THR A O 1
ATOM 785 N N . LEU A 1 96 ? -15.157 0.446 0.399 1.00 76.19 96 LEU A N 1
ATOM 786 C CA . LEU A 1 96 ? -15.904 -0.779 0.089 1.00 76.19 96 LEU A CA 1
ATOM 787 C C . LEU A 1 96 ? -17.355 -0.707 0.574 1.00 76.19 96 LEU A C 1
ATOM 789 O O . LEU A 1 96 ? -17.948 -1.736 0.874 1.00 76.19 96 LEU A O 1
ATOM 793 N N . ILE A 1 97 ? -17.893 0.503 0.717 1.00 64.44 97 ILE A N 1
ATOM 794 C CA . ILE A 1 97 ? -19.279 0.702 1.144 1.00 64.44 97 ILE A CA 1
ATOM 795 C C . ILE A 1 97 ? -20.193 0.262 -0.011 1.00 64.44 97 ILE A C 1
ATOM 797 O O . ILE A 1 97 ? -19.928 0.635 -1.156 1.00 64.44 97 ILE A O 1
ATOM 801 N N . ASP A 1 98 ? -21.216 -0.534 0.311 1.00 50.09 98 ASP A N 1
ATOM 802 C CA . ASP A 1 98 ? -22.329 -0.887 -0.587 1.00 50.09 98 ASP A CA 1
ATOM 803 C C . ASP A 1 98 ? -23.191 0.335 -0.957 1.00 50.09 98 ASP A C 1
ATOM 805 O O . ASP A 1 98 ? -23.432 1.191 -0.070 1.00 50.09 98 ASP A O 1
#

Solvent-accessible surface area (backbone atoms only — not comparable to full-atom values): 5715 Å² total; per-residue (Å²): 122,68,65,68,54,53,56,53,50,51,53,50,53,51,51,53,50,52,53,52,50,53,48,53,49,66,72,57,46,41,75,76,46,89,83,48,96,49,74,90,46,50,46,81,41,84,72,49,77,44,81,47,62,50,99,81,71,44,67,26,38,39,38,33,34,35,34,20,41,80,85,68,46,76,48,32,38,39,38,37,32,20,41,86,85,72,44,78,77,48,72,53,79,43,76,66,77,130

Sequence (98 aa):
MHAKTLDNSYLNIENISIEKLKKLFNENNAHNLDIFEDVNSLVFKLDSISLATDLYEVLVYVCKIDILSVHNLKIAYYKTIFNMDYNIIDDFFVTLID

pLDDT: mean 80.38, std 14.51, range [46.34, 95.5]

Nearest PDB structures (foldseek):
  6s5l-assembly1_D  TM=5.163E-01  e=2.477E-01  Nostoc sp. PCC 7120 = FACHB-418
  8th6-assembly2_C  TM=5.370E-01  e=5.528E-01  Homo sapiens
  6s5l-assembly1_I  TM=5.420E-01  e=9.262E-01  Nostoc sp. PCC 7120 = FACHB-418
  6zjv-assembly1_A  TM=6.414E-01  e=1.740E+00  Arthrobacter sp. 32cB
  6etz-assembly1_A  TM=5.591E-01  e=3.463E+00  Arthrobacter sp. 32cB

Organism: NCBI:txid1147131

Foldseek 3Di:
DVVVVVVVLVVLLVVVQVVVVVVCCVVVVCVVVVQDPDPVQKDKAWPDWDWDADPVRAIKIKTKIFIAGNVRHGFWIKIFIAHPVSHTPDIDIGGPDD